Protein AF-M2RC88-F1 (afdb_monomer)

Foldseek 3Di:
DDLLVVLLVLLVVLLVLLVVLVVVLVVLLVVLLVLLVQLLPDPDPVSLVVSLVVLVVSLVVLVVSLVVSVVSLVVSVVVSVPRDDDVDPVLVVLSVVSSVLSVVLSVLSVVLSVLSVVLSVCSVVPDPSVVSVVSSVVNSPSDPPVVNVVSSVVSVPDDRPVVVVVVVVD

pLDDT: mean 85.78, std 12.24, range [38.72, 96.5]

Organism: NCBI:txid885311

Nearest PDB structures (foldseek):
  8cih-assembly1_A  TM=5.310E-01  e=8.201E-02  Homo sapiens
  8tn6-assembly1_C  TM=5.547E-01  e=1.530E-01  synthetic construct
  7jh6-assembly4_D  TM=5.870E-01  e=3.006E-01  synthetic construct
  5hu6-assembly1_D  TM=2.414E-01  e=3.454E+00  Trypanosoma brucei brucei
  6r1j-assembly1_D-2  TM=2.420E-01  e=5.807E+00  Aeromonas hydrophila J-1

Mean predicted aligned error: 6.53 Å

Secondary structure (DSSP, 8-state):
--HHHHHHHHHHHHHHHHHHHHHHHHHHHHHHHHHHHHHHH---HHHHHHHHHHHHHHHHHHHHHHHHHHHHHHHHHHHHHHS---S-HHHHHHHHHHHHHHHHHHHHHHHHHHHHHHHHHHHHTT--HHHHHHHHHHHTT---HHHHHHHHHHHHHPPPHHHHHTTTT-

Solvent-accessible surface area (backbone atoms only — not comparable to full-atom values): 9546 Å² total; per-residue (Å²): 133,66,68,57,53,52,51,44,51,52,50,50,54,45,51,55,52,44,56,56,48,51,60,54,48,56,52,47,52,49,53,43,52,52,38,53,49,51,41,65,73,50,89,49,68,69,61,37,54,52,33,50,56,53,42,51,59,50,46,53,52,51,50,53,52,45,52,52,45,49,50,48,48,54,51,45,51,55,53,50,73,69,46,88,70,66,99,49,68,65,62,51,52,56,54,50,51,55,46,52,52,55,49,51,51,50,51,54,51,48,52,52,47,56,55,50,48,52,54,52,56,42,62,74,68,70,58,55,65,66,60,52,47,56,51,45,70,66,49,75,74,66,72,61,62,69,64,42,49,53,49,52,53,50,61,70,68,58,67,33,61,68,62,52,57,59,61,77,74,110

Structure (mmCIF, N/CA/C/O backbone):
data_AF-M2RC88-F1
#
_entry.id   AF-M2RC88-F1
#
loop_
_atom_site.group_PDB
_atom_site.id
_atom_site.type_symbol
_atom_site.label_atom_id
_atom_site.label_alt_id
_atom_site.label_comp_id
_atom_site.label_asym_id
_atom_site.label_entity_id
_atom_site.label_seq_id
_atom_site.pdbx_PDB_ins_code
_atom_site.Cartn_x
_atom_site.Cartn_y
_atom_site.Cartn_z
_atom_site.occupancy
_atom_site.B_iso_or_equiv
_atom_site.auth_seq_id
_atom_site.auth_comp_id
_atom_site.auth_asym_id
_atom_site.auth_atom_id
_atom_site.pdbx_PDB_model_num
ATOM 1 N N . MET A 1 1 ? 28.106 1.168 -21.667 1.00 44.97 1 MET A N 1
ATOM 2 C CA . MET A 1 1 ? 26.900 0.431 -21.223 1.00 44.97 1 MET A CA 1
ATOM 3 C C . MET A 1 1 ? 25.667 1.157 -21.749 1.00 44.97 1 MET A C 1
ATOM 5 O O . MET A 1 1 ? 25.663 2.380 -21.742 1.00 44.97 1 MET A O 1
ATOM 9 N N . SER A 1 2 ? 24.692 0.434 -22.307 1.00 52.25 2 SER A N 1
ATOM 10 C CA . SER A 1 2 ? 23.534 1.008 -23.020 1.00 52.25 2 SER A CA 1
ATOM 11 C C . SER A 1 2 ? 22.559 1.701 -22.057 1.00 52.25 2 SER A C 1
ATOM 13 O O . SER A 1 2 ? 22.109 1.073 -21.107 1.00 52.25 2 SER A O 1
ATOM 15 N N . LYS A 1 3 ? 22.187 2.963 -22.308 1.00 57.34 3 LYS A N 1
ATOM 16 C CA . LYS A 1 3 ? 21.284 3.768 -21.452 1.00 57.34 3 LYS A CA 1
ATOM 17 C C . LYS A 1 3 ? 19.930 3.096 -21.178 1.00 57.34 3 LYS A C 1
ATOM 19 O O . LYS A 1 3 ? 19.421 3.209 -20.078 1.00 57.34 3 LYS A O 1
ATOM 24 N N . VAL A 1 4 ? 19.443 2.276 -22.115 1.00 60.47 4 VAL A N 1
ATOM 25 C CA . VAL A 1 4 ? 18.237 1.426 -21.997 1.00 60.47 4 VAL A CA 1
ATOM 26 C C . VAL A 1 4 ? 18.302 0.460 -20.800 1.00 60.47 4 VAL A C 1
ATOM 28 O O . VAL A 1 4 ? 17.290 0.086 -20.210 1.00 60.47 4 VAL A O 1
ATOM 31 N N . THR A 1 5 ? 19.506 0.055 -20.391 1.00 71.81 5 THR A N 1
ATOM 32 C CA . THR A 1 5 ? 19.687 -0.762 -19.181 1.00 71.81 5 THR A CA 1
ATOM 33 C C . THR A 1 5 ? 19.572 0.055 -17.892 1.00 71.81 5 THR A C 1
ATOM 35 O O . THR A 1 5 ? 19.212 -0.497 -16.855 1.00 71.81 5 THR A O 1
ATOM 38 N N . GLU A 1 6 ? 19.788 1.371 -17.949 1.00 82.56 6 GLU A N 1
ATOM 39 C CA . GLU A 1 6 ? 19.655 2.273 -16.804 1.00 82.56 6 GLU A CA 1
ATOM 40 C C . GLU A 1 6 ? 18.187 2.507 -16.424 1.00 82.56 6 GLU A C 1
ATOM 42 O O . GLU A 1 6 ? 17.863 2.370 -15.246 1.00 82.56 6 GLU A O 1
ATOM 47 N N . GLN A 1 7 ? 17.282 2.743 -17.391 1.00 85.94 7 GLN A N 1
ATOM 48 C CA . GLN A 1 7 ? 15.837 2.827 -17.105 1.00 85.94 7 GLN A CA 1
ATOM 49 C C . GLN A 1 7 ? 15.330 1.565 -16.396 1.00 85.94 7 GLN A C 1
ATOM 51 O O . GLN A 1 7 ? 14.711 1.662 -15.338 1.00 85.94 7 GLN A O 1
ATOM 56 N N . GLN A 1 8 ? 15.644 0.378 -16.935 1.00 88.06 8 GLN A N 1
ATOM 57 C CA . GLN A 1 8 ? 15.198 -0.883 -16.332 1.00 88.06 8 GLN A CA 1
ATOM 58 C C . GLN A 1 8 ? 15.795 -1.084 -14.932 1.00 88.06 8 GLN A C 1
ATOM 60 O O . GLN A 1 8 ? 15.114 -1.560 -14.032 1.00 88.06 8 GLN A O 1
ATOM 65 N N . THR A 1 9 ? 17.050 -0.677 -14.718 1.00 89.31 9 THR A N 1
ATOM 66 C CA . THR A 1 9 ? 17.686 -0.754 -13.395 1.00 89.31 9 THR A CA 1
ATOM 67 C C . THR A 1 9 ? 16.981 0.140 -12.374 1.00 89.31 9 THR A C 1
ATOM 69 O O . THR A 1 9 ? 16.841 -0.252 -11.217 1.00 89.31 9 THR A O 1
ATOM 72 N N . ILE A 1 10 ? 16.546 1.339 -12.774 1.00 91.62 10 ILE A N 1
ATOM 73 C CA . ILE A 1 10 ? 15.791 2.242 -11.896 1.00 91.62 10 ILE A CA 1
ATOM 74 C C . ILE A 1 10 ? 14.442 1.611 -11.537 1.00 91.62 10 ILE A C 1
ATOM 76 O O . ILE A 1 10 ? 14.118 1.559 -10.355 1.00 91.62 10 ILE A O 1
ATOM 80 N N . ILE A 1 11 ? 13.701 1.083 -12.518 1.00 91.75 11 ILE A N 1
ATOM 81 C CA . ILE A 1 11 ? 12.403 0.432 -12.274 1.00 91.75 11 ILE A CA 1
ATOM 82 C C . ILE A 1 11 ? 12.561 -0.751 -11.323 1.00 91.75 11 ILE A C 1
ATOM 84 O O . ILE A 1 11 ? 11.864 -0.806 -10.316 1.00 91.75 11 ILE A O 1
ATOM 88 N N . ASN A 1 12 ? 13.512 -1.651 -11.587 1.00 91.81 12 ASN A N 1
ATOM 89 C CA . ASN A 1 12 ? 13.715 -2.840 -10.758 1.00 91.81 12 ASN A CA 1
ATOM 90 C C . ASN A 1 12 ? 14.007 -2.469 -9.297 1.00 91.81 12 ASN A C 1
ATOM 92 O O . ASN A 1 12 ? 13.410 -3.037 -8.391 1.00 91.81 12 ASN A O 1
ATOM 96 N N . LYS A 1 13 ? 14.852 -1.455 -9.061 1.00 93.38 13 LYS A N 1
ATOM 97 C CA . LYS A 1 13 ? 15.135 -0.963 -7.701 1.00 93.38 13 LYS A CA 1
ATOM 98 C C . LYS A 1 13 ? 13.886 -0.440 -6.993 1.00 93.38 13 LYS A C 1
ATOM 100 O O . LYS A 1 13 ? 13.745 -0.621 -5.787 1.00 93.38 13 LYS A O 1
ATOM 105 N N . THR A 1 14 ? 13.000 0.222 -7.726 1.00 94.81 14 THR A N 1
ATOM 106 C CA . THR A 1 14 ? 11.742 0.739 -7.179 1.00 94.81 14 THR A CA 1
ATOM 107 C C . THR A 1 14 ? 10.765 -0.385 -6.874 1.00 94.81 14 THR A C 1
ATOM 109 O O . THR A 1 14 ? 10.143 -0.367 -5.817 1.00 94.81 14 THR A O 1
ATOM 112 N N . VAL A 1 15 ? 10.682 -1.393 -7.743 1.00 94.25 15 VAL A N 1
ATOM 113 C CA . VAL A 1 15 ? 9.871 -2.597 -7.516 1.00 94.25 15 VAL A CA 1
ATOM 114 C C . VAL A 1 15 ? 10.352 -3.354 -6.278 1.00 94.25 15 VAL A C 1
ATOM 116 O O . VAL A 1 15 ? 9.529 -3.700 -5.436 1.00 94.25 15 VAL A O 1
ATOM 119 N N . ASP A 1 16 ? 11.664 -3.538 -6.112 1.00 93.12 16 ASP A N 1
ATOM 120 C CA . ASP A 1 16 ? 12.237 -4.202 -4.932 1.00 93.12 16 ASP A CA 1
ATOM 121 C C . ASP A 1 16 ? 11.924 -3.439 -3.633 1.00 93.12 16 ASP A C 1
ATOM 123 O O . ASP A 1 16 ? 11.603 -4.039 -2.602 1.00 93.12 16 ASP A O 1
ATOM 127 N N . LEU A 1 17 ? 11.993 -2.102 -3.674 1.00 93.56 17 LEU A N 1
ATOM 128 C CA . LEU A 1 17 ? 11.623 -1.256 -2.540 1.00 93.56 17 LEU A CA 1
ATOM 129 C C . LEU A 1 17 ? 10.138 -1.407 -2.208 1.00 93.56 17 LEU A C 1
ATOM 131 O O . LEU A 1 17 ? 9.805 -1.631 -1.046 1.00 93.56 17 LEU A O 1
ATOM 135 N N . ILE A 1 18 ? 9.261 -1.309 -3.209 1.00 93.69 18 ILE A N 1
ATOM 136 C CA . ILE A 1 18 ? 7.812 -1.445 -3.028 1.00 93.69 18 ILE A CA 1
ATOM 137 C C . ILE A 1 18 ? 7.481 -2.825 -2.463 1.00 93.69 18 ILE A C 1
ATOM 139 O O . ILE A 1 18 ? 6.793 -2.909 -1.455 1.00 93.69 18 ILE A O 1
ATOM 143 N N . GLU A 1 19 ? 8.035 -3.904 -3.012 1.00 91.88 19 GLU A N 1
ATOM 144 C CA . GLU A 1 19 ? 7.793 -5.261 -2.510 1.00 91.88 19 GLU A CA 1
ATOM 145 C C . GLU A 1 19 ? 8.206 -5.429 -1.039 1.00 91.88 19 GLU A C 1
ATOM 147 O O . GLU A 1 19 ? 7.520 -6.098 -0.259 1.00 91.88 19 GLU A O 1
ATOM 152 N N . LYS A 1 20 ? 9.305 -4.790 -0.619 1.00 92.25 20 LYS A N 1
ATOM 153 C CA . LYS A 1 20 ? 9.697 -4.768 0.794 1.00 92.25 20 LYS A CA 1
ATOM 154 C C . LYS A 1 20 ? 8.657 -4.047 1.658 1.00 92.25 20 LYS A C 1
ATOM 156 O O . LYS A 1 20 ? 8.342 -4.544 2.739 1.00 92.25 20 LYS A O 1
ATOM 161 N N . GLN A 1 21 ? 8.128 -2.915 1.193 1.00 93.25 21 GLN A N 1
ATOM 162 C CA . GLN A 1 21 ? 7.087 -2.173 1.912 1.00 93.25 21 GLN A CA 1
ATOM 163 C C . GLN A 1 21 ? 5.781 -2.975 1.989 1.00 93.25 21 GLN A C 1
ATOM 165 O O . GLN A 1 21 ? 5.191 -3.068 3.059 1.00 93.25 21 GLN A O 1
ATOM 170 N N . ILE A 1 22 ? 5.384 -3.663 0.920 1.00 91.38 22 ILE A N 1
ATOM 171 C CA . ILE A 1 22 ? 4.171 -4.499 0.876 1.00 91.38 22 ILE A CA 1
ATOM 172 C C . ILE A 1 22 ? 4.145 -5.546 1.994 1.00 91.38 22 ILE A C 1
ATOM 174 O O . ILE A 1 22 ? 3.120 -5.750 2.645 1.00 91.38 22 ILE A O 1
ATOM 178 N N . LYS A 1 23 ? 5.285 -6.187 2.271 1.00 89.00 23 LYS A N 1
ATOM 179 C CA . LYS A 1 23 ? 5.384 -7.169 3.363 1.00 89.00 23 LYS A CA 1
ATOM 180 C C . LYS A 1 23 ? 5.132 -6.536 4.731 1.00 89.00 23 LYS A C 1
ATOM 182 O O . LYS A 1 23 ? 4.434 -7.125 5.548 1.00 89.00 23 LYS A O 1
ATOM 187 N N . GLY A 1 24 ? 5.684 -5.347 4.978 1.00 91.75 24 GLY A N 1
ATOM 188 C CA . GLY A 1 24 ? 5.434 -4.606 6.218 1.00 91.75 24 GLY A CA 1
ATOM 189 C C . GLY A 1 24 ? 3.989 -4.111 6.322 1.00 91.75 24 GLY A C 1
ATOM 190 O O . GLY A 1 24 ? 3.409 -4.137 7.405 1.00 91.75 24 GLY A O 1
ATOM 191 N N . TRP A 1 25 ? 3.390 -3.739 5.189 1.00 94.44 25 TRP A N 1
ATOM 192 C CA . TRP A 1 25 ? 2.020 -3.244 5.108 1.00 94.44 25 TRP A CA 1
ATOM 193 C C . TRP A 1 25 ? 1.012 -4.281 5.600 1.00 94.44 25 TRP A C 1
ATOM 195 O O . TRP A 1 25 ? 0.173 -3.978 6.447 1.00 94.44 25 TRP A O 1
ATOM 205 N N . GLY A 1 26 ? 1.138 -5.528 5.131 1.00 91.56 26 GLY A N 1
ATOM 206 C CA . GLY A 1 26 ? 0.261 -6.624 5.551 1.00 91.56 26 GLY A CA 1
ATOM 207 C C . GLY A 1 26 ? 0.298 -6.874 7.062 1.00 91.56 26 GLY A C 1
ATOM 208 O O . GLY A 1 26 ? -0.747 -7.087 7.674 1.00 91.56 26 GLY A O 1
ATOM 209 N N . VAL A 1 27 ? 1.480 -6.768 7.681 1.00 93.19 27 VAL A N 1
ATOM 210 C CA . VAL A 1 27 ? 1.642 -6.911 9.139 1.00 93.19 27 VAL A CA 1
ATOM 211 C C . VAL A 1 27 ? 0.910 -5.795 9.884 1.00 93.19 27 VAL A C 1
ATOM 213 O O . VAL A 1 27 ? 0.158 -6.075 10.813 1.00 93.19 27 VAL A O 1
ATOM 216 N N . LEU A 1 28 ? 1.074 -4.538 9.462 1.00 94.44 28 LEU A N 1
ATOM 217 C CA . LEU A 1 28 ? 0.377 -3.407 10.085 1.00 94.44 28 LEU A CA 1
ATOM 218 C C . LEU A 1 28 ? -1.144 -3.521 9.937 1.00 94.44 28 LEU A C 1
ATOM 220 O O . LEU A 1 28 ? -1.875 -3.288 10.896 1.00 94.44 28 LEU A O 1
ATOM 224 N N . CYS A 1 29 ? -1.622 -3.951 8.770 1.00 92.75 29 CYS A N 1
ATOM 225 C CA . CYS A 1 29 ? -3.042 -4.183 8.522 1.00 92.75 29 CYS A CA 1
ATOM 226 C C . CYS A 1 29 ? -3.627 -5.256 9.445 1.00 92.75 29 CYS A C 1
ATOM 228 O O . CYS A 1 29 ? -4.729 -5.084 9.969 1.00 92.75 29 CYS A O 1
ATOM 230 N N . GLN A 1 30 ? -2.885 -6.341 9.683 1.00 93.12 30 GLN A N 1
ATOM 231 C CA . GLN A 1 30 ? -3.281 -7.370 10.639 1.00 93.12 30 GLN A CA 1
ATOM 232 C C . GLN A 1 30 ? -3.347 -6.808 12.066 1.00 93.12 30 GLN A C 1
ATOM 234 O O . GLN A 1 30 ? -4.353 -7.002 12.743 1.00 93.12 30 GLN A O 1
ATOM 239 N N . MET A 1 31 ? -2.328 -6.061 12.499 1.00 95.12 31 MET A N 1
ATOM 240 C CA . MET A 1 31 ? -2.306 -5.449 13.833 1.00 95.12 31 MET A CA 1
ATOM 241 C C . MET A 1 31 ? -3.461 -4.459 14.039 1.00 95.12 31 MET A C 1
ATOM 243 O O . MET A 1 31 ? -4.049 -4.422 15.118 1.00 95.12 31 MET A O 1
ATOM 247 N N . ILE A 1 32 ? -3.817 -3.687 13.006 1.00 94.38 32 ILE A N 1
ATOM 248 C CA . ILE A 1 32 ? -4.992 -2.805 13.027 1.00 94.38 32 ILE A CA 1
ATOM 249 C C . ILE A 1 32 ? -6.267 -3.632 13.168 1.00 94.38 32 ILE A C 1
ATOM 251 O O . ILE A 1 32 ? -7.079 -3.346 14.040 1.00 94.38 32 ILE A O 1
ATOM 255 N N . ASN A 1 33 ? -6.439 -4.683 12.361 1.00 93.44 33 ASN A N 1
ATOM 256 C CA . ASN A 1 33 ? -7.623 -5.537 12.444 1.00 93.44 33 ASN A CA 1
ATOM 257 C C . ASN A 1 33 ? -7.784 -6.161 13.844 1.00 93.44 33 ASN A C 1
ATOM 259 O O . ASN A 1 33 ? -8.896 -6.203 14.366 1.00 93.44 33 ASN A O 1
ATOM 263 N N . GLU A 1 34 ? -6.689 -6.615 14.455 1.00 93.88 34 GLU A N 1
ATOM 264 C CA . GLU A 1 34 ? -6.672 -7.150 15.822 1.00 93.88 34 GLU A CA 1
ATOM 265 C C . GLU A 1 34 ? -6.986 -6.072 16.871 1.00 93.88 34 GLU A C 1
ATOM 267 O O . GLU A 1 34 ? -7.740 -6.329 17.806 1.00 93.88 34 GLU A O 1
ATOM 272 N N . GLY A 1 35 ? -6.448 -4.858 16.717 1.00 93.25 35 GLY A N 1
ATOM 273 C CA . GLY A 1 35 ? -6.738 -3.734 17.614 1.00 93.25 35 GLY A CA 1
ATOM 274 C C . GLY A 1 35 ? -8.201 -3.288 17.558 1.00 93.25 35 GLY A C 1
ATOM 275 O O . GLY A 1 35 ? -8.807 -3.052 18.601 1.00 93.25 35 GLY A O 1
ATOM 276 N N . VAL A 1 36 ? -8.797 -3.250 16.362 1.00 91.81 36 VAL A N 1
ATOM 277 C CA . VAL A 1 36 ? -10.230 -2.960 16.179 1.00 91.81 36 VAL A CA 1
ATOM 278 C C . VAL A 1 36 ? -11.088 -4.047 16.830 1.00 91.81 36 VAL A C 1
ATOM 280 O O . VAL A 1 36 ? -12.053 -3.729 17.522 1.00 91.81 36 VAL A O 1
ATOM 283 N N . GLN A 1 37 ? -10.715 -5.322 16.681 1.00 91.81 37 GLN A N 1
ATOM 284 C CA . GLN A 1 37 ? -11.439 -6.414 17.334 1.00 91.81 37 GLN A CA 1
ATOM 285 C C . GLN A 1 37 ? -11.370 -6.298 18.864 1.00 91.81 37 GLN A C 1
ATOM 287 O O . GLN A 1 37 ? -12.400 -6.382 19.525 1.00 91.81 37 GLN A O 1
ATOM 292 N N . ARG A 1 38 ? -10.188 -6.009 19.430 1.00 91.31 38 ARG A N 1
ATOM 293 C CA . ARG A 1 38 ? -10.040 -5.762 20.876 1.00 91.31 38 ARG A CA 1
ATOM 294 C C . ARG A 1 38 ? -10.883 -4.584 21.359 1.00 91.31 38 ARG A C 1
ATOM 296 O O . ARG A 1 38 ? -11.464 -4.661 22.437 1.00 91.31 38 ARG A O 1
ATOM 303 N N . PHE A 1 39 ? -10.977 -3.513 20.571 1.00 90.44 39 PHE A N 1
ATOM 304 C CA . PHE A 1 39 ? -11.859 -2.389 20.883 1.00 90.44 39 PHE A CA 1
ATOM 305 C C . PHE A 1 39 ? -13.334 -2.822 20.947 1.00 90.44 39 PHE A C 1
ATOM 307 O O . PHE A 1 39 ? -14.049 -2.418 21.865 1.00 90.44 39 PHE A O 1
ATOM 314 N N . ASN A 1 40 ? -13.789 -3.644 19.996 1.00 88.25 40 ASN A N 1
ATOM 315 C CA . ASN A 1 40 ? -15.170 -4.132 19.957 1.00 88.25 40 ASN A CA 1
ATOM 316 C C . ASN A 1 40 ? -15.485 -5.110 21.097 1.00 88.25 40 ASN A C 1
ATOM 318 O O . ASN A 1 40 ? -16.592 -5.069 21.634 1.00 88.25 40 ASN A O 1
ATOM 322 N N . ASP A 1 41 ? -14.518 -5.943 21.484 1.00 89.94 41 ASP A N 1
ATOM 323 C CA . ASP A 1 41 ? -14.676 -6.946 22.543 1.00 89.94 41 ASP A CA 1
ATOM 324 C C . ASP A 1 41 ? -14.593 -6.340 23.957 1.00 89.94 41 ASP A C 1
ATOM 326 O O . ASP A 1 41 ? -15.111 -6.921 24.915 1.00 89.94 41 ASP A O 1
ATOM 330 N N . SER A 1 42 ? -13.947 -5.178 24.108 1.00 87.69 42 SER A N 1
ATOM 331 C CA . SER A 1 42 ? -13.780 -4.531 25.410 1.00 87.69 42 SER A CA 1
ATOM 332 C C . SER A 1 42 ? -15.065 -3.846 25.893 1.00 87.69 42 SER A C 1
ATOM 334 O O . SER A 1 42 ? -15.818 -3.227 25.134 1.00 87.69 42 SER A O 1
ATOM 336 N N . ASN A 1 43 ? -15.285 -3.905 27.207 1.00 85.38 43 ASN A N 1
ATOM 337 C CA . ASN A 1 43 ? -16.326 -3.150 27.909 1.00 85.38 43 ASN A CA 1
ATOM 338 C C . ASN A 1 43 ? -15.749 -2.008 28.760 1.00 85.38 43 ASN A C 1
ATOM 340 O O . ASN A 1 43 ? -16.513 -1.210 29.305 1.00 85.38 43 ASN A O 1
ATOM 344 N N . GLU A 1 44 ? -14.424 -1.914 28.871 1.00 88.12 44 GLU A N 1
ATOM 345 C CA . GLU A 1 44 ? -13.744 -0.934 29.711 1.00 88.12 44 GLU A CA 1
ATOM 346 C C . GLU A 1 44 ? -13.336 0.294 28.895 1.00 88.12 44 GLU A C 1
ATOM 348 O O . GLU A 1 44 ? -12.714 0.192 27.839 1.00 88.12 44 GLU A O 1
ATOM 353 N N . VAL A 1 45 ? -13.681 1.487 29.389 1.00 84.81 45 VAL A N 1
ATOM 354 C CA . VAL A 1 45 ? -13.385 2.753 28.693 1.00 84.81 45 VAL A CA 1
ATOM 355 C C . VAL A 1 45 ? -11.877 2.959 28.536 1.00 84.81 45 VAL A C 1
ATOM 357 O O . VAL A 1 45 ? -11.426 3.298 27.447 1.00 84.81 45 VAL A O 1
ATOM 360 N N . ASN A 1 46 ? -11.097 2.673 29.582 1.00 87.75 46 ASN A N 1
ATOM 361 C CA . ASN A 1 46 ? -9.642 2.841 29.557 1.00 87.75 46 ASN A CA 1
ATOM 362 C C . ASN A 1 46 ? -8.980 1.941 28.503 1.00 87.75 46 ASN A C 1
ATOM 364 O O . ASN A 1 46 ? -8.142 2.402 27.735 1.00 87.75 46 ASN A O 1
ATOM 368 N N . GLU A 1 47 ? -9.391 0.672 28.413 1.00 87.19 47 GLU A N 1
ATOM 369 C CA . GLU A 1 47 ? -8.865 -0.247 27.398 1.00 87.19 47 GLU A CA 1
ATOM 370 C C . GLU A 1 47 ? -9.202 0.226 25.977 1.00 87.19 47 GLU A C 1
ATOM 372 O O . GLU A 1 47 ? -8.372 0.117 25.073 1.00 87.19 47 GLU A O 1
ATOM 377 N N . LYS A 1 48 ? -10.402 0.786 25.768 1.00 88.38 48 LYS A N 1
ATOM 378 C CA . LYS A 1 48 ? -10.811 1.354 24.475 1.00 88.38 48 LYS A CA 1
ATOM 379 C C . LYS A 1 48 ? -9.983 2.571 24.083 1.00 88.38 48 LYS A C 1
ATOM 381 O O . LYS A 1 48 ? -9.570 2.662 22.928 1.00 88.38 48 LYS A O 1
AT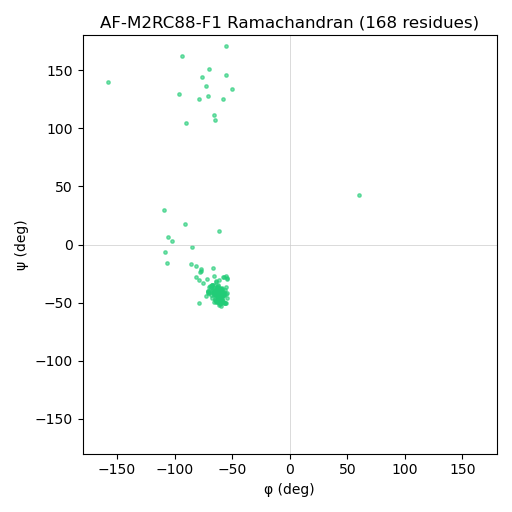OM 386 N N . GLU A 1 49 ? -9.722 3.475 25.022 1.00 88.56 49 GLU A N 1
ATOM 387 C CA . GLU A 1 49 ? -8.850 4.634 24.801 1.00 88.56 49 GLU A CA 1
ATOM 388 C C . GLU A 1 49 ? -7.422 4.193 24.445 1.00 88.56 49 GLU A C 1
ATOM 390 O O . GLU A 1 49 ? -6.851 4.677 23.465 1.00 88.56 49 GLU A O 1
ATOM 395 N N . GLU A 1 50 ? -6.871 3.207 25.160 1.00 90.56 50 GLU A N 1
ATOM 396 C CA . GLU A 1 50 ? -5.557 2.631 24.852 1.00 90.56 50 GLU A CA 1
ATOM 397 C C . GLU A 1 50 ? -5.515 1.978 23.461 1.00 90.56 50 GLU A C 1
ATOM 399 O O . GLU A 1 50 ? -4.541 2.166 22.722 1.00 90.56 50 GLU A O 1
ATOM 404 N N . GLN A 1 51 ? -6.570 1.252 23.059 1.00 91.62 51 GLN A N 1
ATOM 405 C CA . GLN A 1 51 ? -6.647 0.690 21.706 1.00 91.62 51 GLN A CA 1
ATOM 406 C C . GLN A 1 51 ? -6.680 1.789 20.639 1.00 91.62 51 GLN A C 1
ATOM 408 O O . GLN A 1 51 ? -5.972 1.664 19.642 1.00 91.62 51 GLN A O 1
ATOM 413 N N . ILE A 1 52 ? -7.448 2.867 20.832 1.00 91.12 52 ILE A N 1
ATOM 414 C CA . ILE A 1 52 ? -7.515 3.985 19.874 1.00 91.12 52 ILE A CA 1
ATOM 415 C C . ILE A 1 52 ? -6.133 4.624 19.690 1.00 91.12 52 ILE A C 1
ATOM 417 O O . ILE A 1 52 ? -5.688 4.800 18.554 1.00 91.12 52 ILE A O 1
ATOM 421 N N . ILE A 1 53 ? -5.417 4.904 20.783 1.00 92.56 53 ILE A N 1
ATOM 422 C CA . ILE A 1 53 ? -4.055 5.462 20.731 1.00 92.56 53 ILE A CA 1
ATOM 423 C C . ILE A 1 53 ? -3.117 4.522 19.961 1.00 92.56 53 ILE A C 1
ATOM 425 O O . ILE A 1 53 ? -2.382 4.959 19.071 1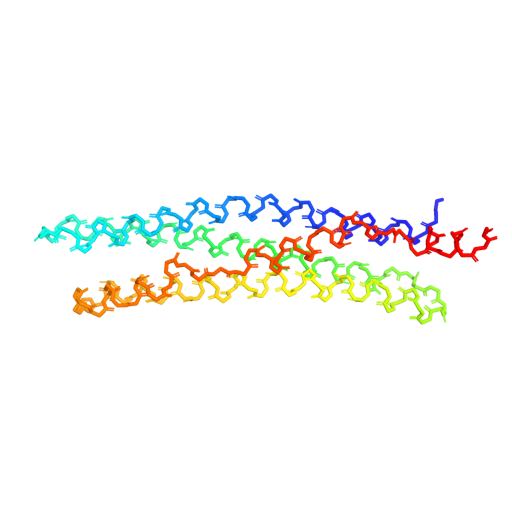.00 92.56 53 ILE A O 1
ATOM 429 N N . GLY A 1 54 ? -3.164 3.221 20.261 1.00 94.25 54 GLY A N 1
ATOM 430 C CA . GLY A 1 54 ? -2.363 2.217 19.559 1.00 94.25 54 GLY A CA 1
ATOM 431 C C . GLY A 1 54 ? -2.691 2.123 18.066 1.00 94.25 54 GLY A C 1
ATOM 432 O O . GLY A 1 54 ? -1.786 2.003 17.239 1.00 94.25 54 GLY A O 1
ATOM 433 N N . LEU A 1 55 ? -3.971 2.213 17.703 1.00 95.19 55 LEU A N 1
ATOM 434 C CA . LEU A 1 55 ? -4.436 2.186 16.317 1.00 95.19 55 LEU A CA 1
ATOM 435 C C . LEU A 1 55 ? -3.973 3.417 15.531 1.00 95.19 55 LEU A C 1
ATOM 437 O O . LEU A 1 55 ? -3.501 3.253 14.406 1.00 95.19 55 LEU A O 1
ATOM 441 N N . HIS A 1 56 ? -4.024 4.616 16.118 1.00 95.19 56 HIS A N 1
ATOM 442 C CA . HIS A 1 56 ? -3.477 5.822 15.488 1.00 95.19 56 HIS A CA 1
ATOM 443 C C . HIS A 1 56 ? -1.984 5.674 15.180 1.00 95.19 56 HIS A C 1
ATOM 445 O O . HIS A 1 56 ? -1.579 5.909 14.044 1.00 95.19 56 HIS A O 1
ATOM 451 N N . ALA A 1 57 ? -1.185 5.176 16.128 1.00 96.00 57 ALA A N 1
ATOM 452 C CA . ALA A 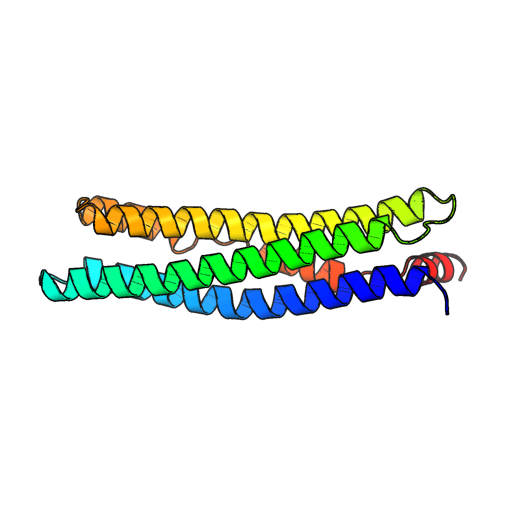1 57 ? 0.245 4.954 15.903 1.00 96.00 57 ALA A CA 1
ATOM 453 C C . ALA A 1 57 ? 0.524 3.929 14.784 1.00 96.00 57 ALA A C 1
ATOM 455 O O . ALA A 1 57 ? 1.493 4.052 14.035 1.00 96.00 57 ALA A O 1
ATOM 456 N N . LEU A 1 58 ? -0.315 2.897 14.639 1.00 96.50 58 LEU A N 1
ATOM 457 C CA . LEU A 1 58 ? -0.205 1.946 13.525 1.00 96.50 58 LEU A CA 1
ATOM 458 C C . LEU A 1 58 ? -0.595 2.579 12.182 1.00 96.50 58 LEU A C 1
ATOM 460 O O . LEU A 1 58 ? 0.022 2.267 11.163 1.00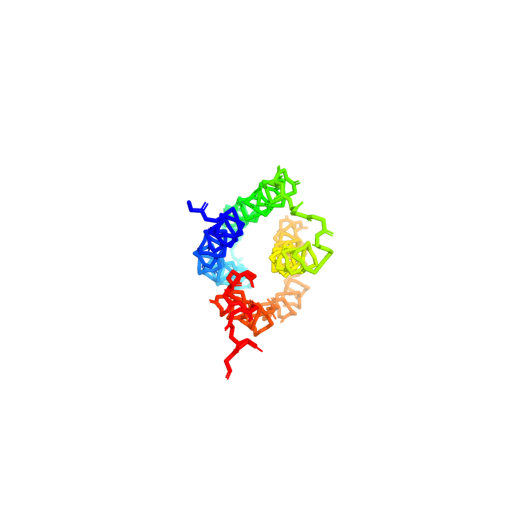 96.50 58 LEU A O 1
ATOM 464 N N . ASN A 1 59 ? -1.592 3.461 12.180 1.00 95.62 59 ASN A N 1
ATOM 465 C CA . ASN A 1 59 ? -2.052 4.161 10.985 1.00 95.62 59 ASN A CA 1
ATOM 466 C C . ASN A 1 59 ? -1.050 5.207 10.488 1.00 95.62 59 ASN A C 1
ATOM 468 O O . ASN A 1 59 ? -0.801 5.272 9.289 1.00 95.62 59 ASN A O 1
ATOM 472 N N . GLU A 1 60 ? -0.408 5.949 11.393 1.00 96.44 60 GLU A N 1
ATOM 473 C CA . GLU A 1 60 ? 0.705 6.850 11.056 1.00 96.44 60 GLU A CA 1
ATOM 474 C C . GLU A 1 60 ? 1.840 6.080 10.363 1.00 96.44 60 GLU A C 1
ATOM 476 O O . GLU A 1 60 ? 2.380 6.511 9.348 1.00 96.44 60 GLU A O 1
ATOM 481 N N . ARG A 1 61 ? 2.150 4.864 10.829 1.00 96.25 61 ARG A N 1
ATOM 482 C CA . ARG A 1 61 ? 3.146 4.008 10.164 1.00 96.25 61 ARG A CA 1
ATOM 483 C C . ARG A 1 61 ? 2.706 3.551 8.770 1.00 96.25 61 ARG A C 1
ATOM 485 O O . ARG A 1 61 ? 3.557 3.412 7.892 1.00 96.25 61 ARG A O 1
ATOM 492 N N . LEU A 1 62 ? 1.412 3.305 8.546 1.00 95.69 62 LEU A N 1
ATOM 493 C CA . LEU A 1 62 ? 0.887 3.029 7.201 1.00 95.69 62 LEU A CA 1
ATOM 494 C C . LEU A 1 62 ? 1.014 4.256 6.291 1.00 95.69 62 LEU A C 1
ATOM 496 O O . LEU A 1 62 ? 1.454 4.115 5.150 1.00 95.69 62 LEU A O 1
ATOM 500 N N . GLU A 1 63 ? 0.691 5.444 6.798 1.00 96.38 63 GLU A N 1
ATOM 501 C CA . GLU A 1 63 ? 0.840 6.715 6.082 1.00 96.38 63 GLU A CA 1
ATOM 502 C C . GLU A 1 63 ? 2.299 6.953 5.660 1.00 96.38 63 GLU A C 1
ATOM 504 O O . GLU A 1 63 ? 2.584 7.199 4.485 1.00 96.38 63 GLU A O 1
ATOM 509 N N . GLU A 1 64 ? 3.252 6.779 6.580 1.00 95.94 64 GLU A N 1
ATOM 510 C CA . GLU A 1 64 ? 4.688 6.883 6.294 1.00 95.94 64 GLU A CA 1
ATOM 511 C C . GLU A 1 64 ? 5.134 5.901 5.200 1.00 95.94 64 GLU A C 1
ATOM 513 O O . GLU A 1 64 ? 5.893 6.258 4.289 1.00 95.94 64 GLU A O 1
ATOM 518 N N . MET A 1 65 ? 4.663 4.652 5.262 1.00 95.88 65 MET A N 1
ATOM 519 C CA . MET A 1 65 ? 4.971 3.635 4.255 1.00 95.88 65 MET A CA 1
ATOM 520 C C . MET A 1 65 ? 4.378 3.992 2.892 1.00 95.88 65 MET A C 1
ATOM 522 O O . MET A 1 65 ? 5.065 3.851 1.874 1.00 95.88 65 MET A O 1
ATOM 526 N N . TYR A 1 66 ? 3.142 4.490 2.863 1.00 95.44 66 TYR A N 1
ATOM 527 C CA . TYR A 1 66 ? 2.490 4.979 1.652 1.00 95.44 66 TYR A CA 1
ATOM 528 C C . TYR A 1 66 ? 3.290 6.124 1.023 1.00 95.44 66 TYR A C 1
ATOM 530 O O . TYR A 1 66 ? 3.686 6.019 -0.140 1.00 95.44 66 TYR A O 1
ATOM 538 N N . HIS A 1 67 ? 3.623 7.164 1.789 1.00 96.00 67 HIS A N 1
ATOM 539 C CA . HIS A 1 67 ? 4.393 8.301 1.283 1.00 96.00 67 HIS A CA 1
ATOM 540 C C . HIS A 1 67 ? 5.812 7.919 0.854 1.00 96.00 67 HIS A C 1
ATOM 542 O O . HIS A 1 67 ? 6.349 8.481 -0.108 1.00 96.00 67 HIS A O 1
ATOM 548 N N . SER A 1 68 ? 6.425 6.933 1.514 1.00 95.38 68 SER A N 1
ATOM 549 C CA . SER A 1 68 ? 7.704 6.364 1.084 1.00 95.38 68 SER A CA 1
ATOM 550 C C . SER A 1 68 ? 7.593 5.723 -0.303 1.00 95.38 68 SER A C 1
ATOM 552 O O . SER A 1 68 ? 8.418 6.000 -1.183 1.00 95.38 68 SER A O 1
ATOM 554 N N . MET A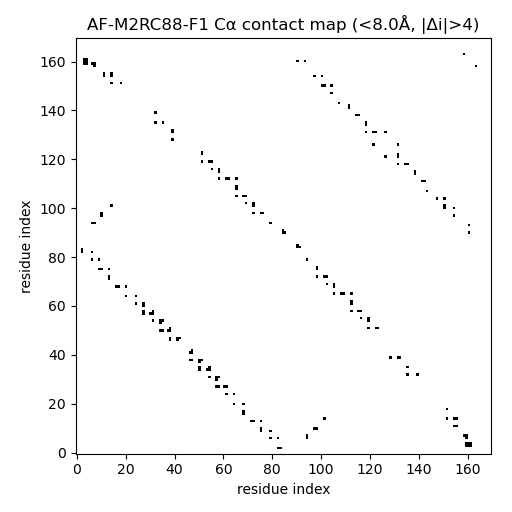 1 69 ? 6.553 4.911 -0.527 1.00 95.88 69 MET A N 1
ATOM 555 C CA . MET A 1 69 ? 6.275 4.308 -1.832 1.00 95.88 69 MET A CA 1
ATOM 556 C C . MET A 1 69 ? 5.971 5.381 -2.883 1.00 95.88 69 MET A C 1
ATOM 558 O O . MET A 1 69 ? 6.610 5.397 -3.933 1.00 95.88 69 MET A O 1
ATOM 562 N N . GLU A 1 70 ? 5.079 6.325 -2.590 1.00 96.31 70 GLU A N 1
ATOM 563 C CA . GLU A 1 70 ? 4.720 7.446 -3.470 1.00 96.31 70 GLU A CA 1
ATOM 564 C C . GLU A 1 70 ? 5.950 8.260 -3.898 1.00 96.31 70 GLU A C 1
ATOM 566 O O . GLU A 1 70 ? 6.167 8.518 -5.086 1.00 96.31 70 GLU A O 1
ATOM 571 N N . THR A 1 71 ? 6.823 8.593 -2.947 1.00 95.94 71 THR A N 1
ATOM 572 C CA . THR A 1 71 ? 8.083 9.293 -3.219 1.00 95.94 71 THR A CA 1
ATOM 573 C C . THR A 1 71 ? 8.990 8.473 -4.135 1.00 95.94 71 THR A C 1
ATOM 575 O O . THR A 1 71 ? 9.579 9.015 -5.077 1.00 95.94 71 THR A O 1
ATOM 578 N N . ALA A 1 72 ? 9.105 7.161 -3.907 1.00 94.31 72 ALA A N 1
ATOM 579 C CA . ALA A 1 72 ? 9.900 6.279 -4.758 1.00 94.31 72 ALA A CA 1
ATOM 580 C C . ALA A 1 72 ? 9.363 6.243 -6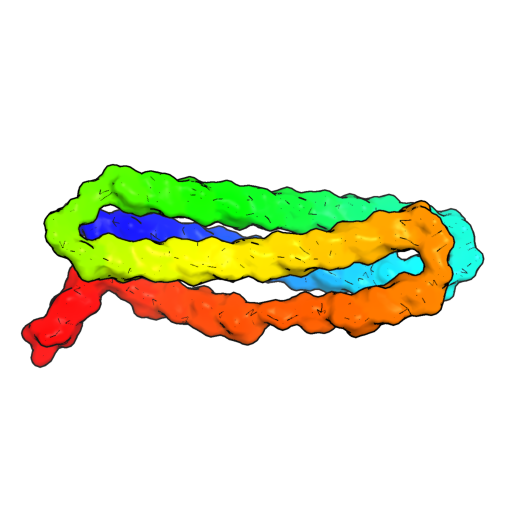.200 1.00 94.31 72 ALA A C 1
ATOM 582 O O . ALA A 1 72 ? 10.149 6.328 -7.152 1.00 94.31 72 ALA A O 1
ATOM 583 N N . VAL A 1 73 ? 8.041 6.198 -6.375 1.00 94.56 73 VAL A N 1
ATOM 584 C CA . VAL A 1 73 ? 7.386 6.225 -7.690 1.00 94.56 73 VAL A CA 1
ATOM 585 C C . VAL A 1 73 ? 7.608 7.555 -8.404 1.00 94.56 73 VAL A C 1
ATOM 587 O O . VAL A 1 73 ? 8.086 7.567 -9.542 1.00 94.56 73 VAL A O 1
ATOM 590 N N . ASN A 1 74 ? 7.372 8.679 -7.727 1.00 93.62 74 ASN A N 1
ATOM 591 C CA . ASN A 1 74 ? 7.574 10.014 -8.293 1.00 93.62 74 ASN A CA 1
ATOM 592 C C .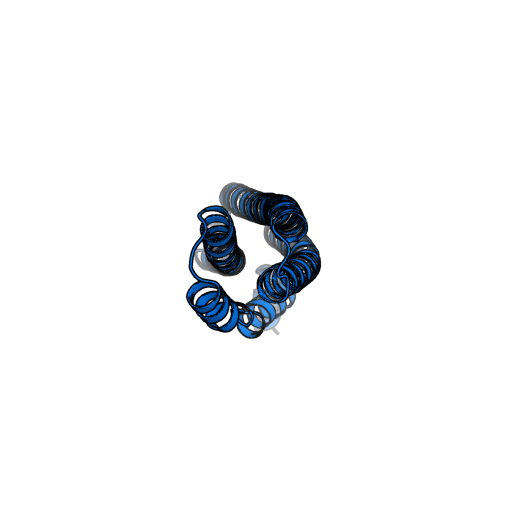 ASN A 1 74 ? 9.034 10.240 -8.715 1.00 93.62 74 ASN A C 1
ATOM 594 O O . ASN A 1 74 ? 9.312 10.735 -9.815 1.00 93.62 74 ASN A O 1
ATOM 598 N N . ASN A 1 75 ? 9.983 9.798 -7.887 1.00 92.81 75 ASN A N 1
ATOM 599 C CA . ASN A 1 75 ? 11.408 9.843 -8.210 1.00 92.81 75 ASN A CA 1
ATOM 600 C C . ASN A 1 75 ? 11.751 8.959 -9.414 1.00 92.81 75 ASN A C 1
ATOM 602 O O . ASN A 1 75 ? 12.534 9.364 -10.274 1.00 92.81 75 ASN A O 1
ATOM 606 N N . THR A 1 76 ? 11.158 7.771 -9.504 1.00 91.00 76 THR A N 1
ATOM 607 C CA . THR A 1 76 ? 11.349 6.840 -10.627 1.00 91.00 76 THR A CA 1
ATOM 608 C C . THR A 1 76 ? 10.881 7.452 -11.934 1.00 91.00 76 THR A C 1
ATOM 610 O O . THR A 1 76 ? 11.667 7.541 -12.881 1.00 91.00 76 THR A O 1
ATOM 613 N N . LYS A 1 77 ? 9.647 7.963 -11.958 1.00 89.75 77 LYS A N 1
ATOM 614 C CA . LYS A 1 77 ? 9.059 8.637 -13.117 1.00 89.75 77 LYS A CA 1
ATOM 615 C C . LYS A 1 77 ? 9.915 9.820 -13.563 1.00 89.75 77 LYS A C 1
ATOM 617 O O . LYS A 1 77 ? 10.317 9.896 -14.722 1.00 89.75 77 LYS A O 1
ATOM 622 N N . SER A 1 78 ? 10.275 10.701 -12.627 1.00 89.06 78 SER A N 1
ATOM 623 C CA . SER A 1 78 ? 11.113 11.877 -12.899 1.00 89.06 78 SER A CA 1
ATOM 624 C C . SER A 1 78 ? 12.474 11.500 -13.487 1.00 89.06 78 SER A C 1
ATOM 626 O O . SER A 1 78 ? 12.937 12.122 -14.444 1.00 89.06 78 SER A O 1
ATOM 628 N N . ARG A 1 79 ? 13.122 10.456 -12.956 1.00 88.31 79 ARG A N 1
ATOM 629 C CA . ARG A 1 79 ? 14.429 10.001 -13.448 1.00 88.31 79 ARG A CA 1
ATOM 630 C C . ARG A 1 79 ? 14.341 9.359 -14.827 1.00 88.31 79 ARG A C 1
ATOM 632 O O . ARG A 1 79 ? 15.192 9.645 -15.662 1.00 88.31 79 ARG A O 1
ATOM 639 N N . ILE A 1 80 ? 13.326 8.536 -15.079 1.00 85.00 80 ILE A N 1
ATOM 640 C CA . ILE A 1 80 ? 13.128 7.881 -16.378 1.00 85.00 80 ILE A CA 1
ATOM 641 C C . ILE A 1 80 ? 12.845 8.910 -17.475 1.00 85.00 80 ILE A C 1
ATOM 643 O O . ILE A 1 80 ? 13.446 8.821 -18.541 1.00 85.00 80 ILE A O 1
ATOM 647 N N . LEU A 1 81 ? 12.012 9.920 -17.198 1.00 76.50 81 LEU A N 1
ATOM 648 C CA . LEU A 1 81 ? 11.684 10.986 -18.155 1.00 76.50 81 LEU A CA 1
ATOM 649 C C . LEU A 1 81 ? 12.878 11.888 -18.504 1.00 76.50 81 LEU A C 1
ATOM 651 O O . LEU A 1 81 ? 12.919 12.459 -19.589 1.00 76.50 81 LEU A O 1
ATOM 655 N N . LYS A 1 82 ? 13.851 12.027 -17.594 1.00 82.69 82 LYS A N 1
ATOM 656 C CA . LYS A 1 82 ? 15.079 12.811 -17.823 1.00 82.69 82 LYS A CA 1
ATOM 657 C C . LYS A 1 82 ? 16.144 12.050 -18.605 1.00 82.69 82 LYS A C 1
ATOM 659 O O . LYS A 1 82 ? 17.077 12.669 -19.118 1.00 82.69 82 LYS A O 1
ATOM 664 N N . LEU A 1 83 ? 16.055 10.722 -18.667 1.00 79.38 83 LEU A N 1
ATOM 665 C CA . LEU A 1 83 ? 16.989 9.934 -19.456 1.00 79.38 83 LEU A CA 1
ATOM 666 C C . LEU A 1 83 ? 16.675 10.131 -20.944 1.00 79.38 83 LEU A C 1
ATOM 668 O O . LEU A 1 83 ? 15.509 10.101 -21.326 1.00 79.38 83 LEU A O 1
ATOM 672 N N . PRO A 1 84 ? 17.692 10.323 -21.802 1.00 67.25 84 PRO A N 1
ATOM 673 C CA . PRO A 1 84 ? 17.469 10.495 -23.227 1.00 67.25 84 PRO A CA 1
ATOM 674 C C . PRO A 1 84 ? 16.890 9.200 -23.795 1.00 67.25 84 PRO A C 1
ATOM 676 O O . PRO A 1 84 ? 17.585 8.188 -23.927 1.00 67.25 84 PRO A O 1
ATOM 679 N N . ILE A 1 85 ? 15.604 9.239 -24.111 1.00 66.38 85 ILE A N 1
ATOM 680 C CA . ILE A 1 85 ? 14.935 8.223 -24.906 1.00 66.38 85 ILE A CA 1
ATOM 681 C C . ILE A 1 85 ? 15.330 8.564 -26.343 1.00 66.38 85 ILE A C 1
ATOM 683 O O . ILE A 1 85 ? 15.200 9.714 -26.758 1.00 66.38 85 ILE A O 1
ATOM 687 N N . GLY A 1 86 ? 15.906 7.621 -27.093 1.00 58.56 86 GLY A N 1
ATOM 688 C CA . GLY A 1 86 ? 16.113 7.849 -28.528 1.00 58.56 86 GLY A CA 1
ATOM 689 C C . GLY A 1 86 ? 14.781 8.210 -29.203 1.00 58.56 86 GLY A C 1
ATOM 690 O O . GLY A 1 86 ? 13.728 8.044 -28.597 1.00 58.56 86 GLY A O 1
ATOM 691 N N . ASN A 1 87 ? 14.792 8.640 -30.466 1.00 59.88 87 ASN A N 1
ATOM 692 C CA . ASN A 1 87 ? 13.572 8.996 -31.223 1.00 59.88 87 ASN A CA 1
ATOM 693 C C . ASN A 1 87 ? 12.557 7.835 -31.412 1.00 59.88 87 ASN A C 1
ATOM 695 O O . ASN A 1 87 ? 11.639 7.934 -32.221 1.00 59.88 87 ASN A O 1
ATOM 699 N N . ASP A 1 88 ? 12.727 6.721 -30.705 1.00 71.31 88 ASP A N 1
ATOM 700 C CA . ASP A 1 88 ? 11.896 5.538 -30.769 1.00 71.31 88 ASP A CA 1
ATOM 701 C C . ASP A 1 88 ? 10.747 5.620 -29.752 1.00 71.31 88 ASP A C 1
ATOM 703 O O . ASP A 1 88 ? 10.914 5.414 -28.545 1.00 71.31 88 ASP A O 1
ATOM 707 N N . SER A 1 89 ? 9.554 5.899 -30.275 1.00 77.56 89 SER A N 1
ATOM 708 C CA . SER A 1 89 ? 8.302 5.936 -29.511 1.00 77.56 89 SER A CA 1
ATOM 709 C C . SER A 1 89 ? 8.005 4.642 -28.737 1.00 77.56 89 SER A C 1
ATOM 711 O O . SER A 1 89 ? 7.370 4.700 -27.684 1.00 77.56 89 SER A O 1
ATOM 713 N N . SER A 1 90 ? 8.503 3.488 -29.192 1.00 80.81 90 SER A N 1
ATOM 714 C CA . SER A 1 90 ? 8.240 2.198 -28.546 1.00 80.81 90 SER A CA 1
ATOM 715 C C . SER A 1 90 ? 9.047 2.006 -27.256 1.00 80.81 90 SER A C 1
ATOM 717 O O . SER A 1 90 ? 8.539 1.447 -26.283 1.00 80.81 90 SER A O 1
ATOM 719 N N . VAL A 1 91 ? 10.265 2.559 -27.190 1.00 79.38 91 VAL A N 1
ATOM 720 C CA . VAL A 1 91 ? 11.081 2.594 -25.963 1.00 79.38 91 VAL A CA 1
ATOM 721 C C . VAL A 1 91 ? 10.384 3.437 -24.898 1.00 79.38 91 VAL A C 1
ATOM 723 O O . VAL A 1 91 ? 10.319 3.040 -23.735 1.00 79.38 91 VAL A O 1
ATOM 726 N N . TYR A 1 92 ? 9.846 4.593 -25.297 1.00 81.38 92 TYR A N 1
ATOM 727 C CA . TYR A 1 92 ? 9.084 5.455 -24.399 1.00 81.38 92 TYR A CA 1
ATOM 728 C C . TYR A 1 92 ? 7.846 4.739 -23.853 1.00 81.38 92 TYR A C 1
ATOM 730 O O . TYR A 1 92 ? 7.676 4.676 -22.638 1.00 81.38 92 TYR A O 1
ATOM 738 N N . GLN A 1 93 ? 7.028 4.152 -24.731 1.00 84.94 93 GLN A N 1
ATOM 739 C CA . GLN A 1 93 ? 5.811 3.431 -24.342 1.00 84.94 93 GLN A CA 1
ATOM 740 C C . GLN A 1 93 ? 6.104 2.272 -23.381 1.00 84.94 93 GLN A C 1
ATOM 742 O O . GLN A 1 93 ? 5.400 2.116 -22.386 1.00 84.94 93 GLN A O 1
ATOM 747 N N . HIS A 1 94 ? 7.176 1.509 -23.623 1.00 87.38 94 HIS A N 1
ATOM 748 C CA . HIS A 1 94 ? 7.590 0.398 -22.757 1.00 87.38 94 HIS A CA 1
ATOM 749 C C . HIS A 1 94 ? 7.859 0.839 -21.316 1.00 87.38 94 HIS A C 1
ATOM 751 O O . HIS A 1 94 ? 7.364 0.231 -20.367 1.00 87.38 94 HIS A O 1
ATOM 757 N N . TYR A 1 95 ? 8.641 1.905 -21.133 1.00 87.75 95 TYR A N 1
ATOM 758 C CA . TYR A 1 95 ? 8.978 2.390 -19.793 1.00 87.75 95 TYR A CA 1
ATOM 759 C C . TYR A 1 95 ? 7.854 3.207 -19.157 1.00 87.75 95 TYR A C 1
ATOM 761 O O . TYR A 1 95 ? 7.687 3.147 -17.942 1.00 87.75 95 TYR A O 1
ATOM 769 N N . HIS A 1 96 ? 7.056 3.911 -19.962 1.00 88.25 96 HIS A N 1
ATOM 770 C CA . HIS A 1 96 ? 5.848 4.585 -19.493 1.00 88.25 96 HIS A CA 1
ATOM 771 C C . HIS A 1 96 ? 4.864 3.584 -18.885 1.00 88.25 96 HIS A C 1
ATOM 773 O O . HIS A 1 96 ? 4.424 3.774 -17.756 1.00 88.25 96 HIS A O 1
ATOM 779 N N . HIS A 1 97 ? 4.602 2.477 -19.583 1.00 90.94 97 HIS A N 1
ATOM 780 C CA . HIS A 1 97 ? 3.698 1.438 -19.104 1.00 90.94 97 HIS A CA 1
ATOM 781 C C . HIS A 1 97 ? 4.162 0.819 -17.777 1.00 90.94 97 HIS A C 1
ATOM 783 O O . HIS A 1 97 ? 3.377 0.669 -16.844 1.00 90.94 97 HIS A O 1
ATOM 789 N N . GLN A 1 98 ? 5.460 0.527 -17.642 1.00 92.44 98 GLN A N 1
ATOM 790 C CA . GLN A 1 98 ? 6.005 0.037 -16.372 1.00 92.44 98 GLN A CA 1
ATOM 791 C C . GLN A 1 98 ? 5.851 1.063 -15.234 1.00 92.44 98 GLN A C 1
ATOM 793 O O . GLN A 1 98 ? 5.563 0.678 -14.102 1.00 92.44 98 GLN A O 1
ATOM 798 N N . CYS A 1 99 ? 6.004 2.364 -15.511 1.00 92.06 99 CYS A N 1
ATOM 799 C CA . CYS A 1 99 ? 5.722 3.409 -14.524 1.00 92.06 99 CYS A CA 1
ATOM 800 C C . CYS A 1 99 ? 4.242 3.439 -14.120 1.00 92.06 99 CYS A C 1
ATOM 802 O O . CYS A 1 99 ? 3.959 3.545 -12.931 1.00 92.06 99 CYS A O 1
ATOM 804 N N . GLU A 1 100 ? 3.312 3.302 -15.067 1.00 93.88 100 GLU A N 1
ATOM 805 C CA . GLU A 1 100 ? 1.871 3.260 -14.777 1.00 93.88 100 GLU A CA 1
ATOM 806 C C . GLU A 1 100 ? 1.500 2.078 -13.876 1.00 93.88 100 GLU A C 1
ATOM 808 O O . GLU A 1 100 ? 0.724 2.242 -12.938 1.00 93.88 100 GLU A O 1
ATOM 813 N N . MET A 1 101 ? 2.088 0.902 -14.108 1.00 95.00 101 MET A N 1
ATOM 814 C CA . MET A 1 101 ? 1.880 -0.264 -13.243 1.00 95.00 101 MET A CA 1
ATOM 815 C C . MET A 1 101 ? 2.369 -0.008 -11.814 1.00 95.00 101 MET A C 1
ATOM 817 O O . MET A 1 101 ? 1.669 -0.299 -10.847 1.00 95.00 101 MET A O 1
ATOM 821 N N . VAL A 1 102 ? 3.564 0.571 -11.675 1.00 94.31 102 VAL A N 1
ATOM 822 C CA . VAL A 1 102 ? 4.134 0.934 -10.373 1.00 94.31 102 VAL A CA 1
ATOM 823 C C . VAL A 1 102 ? 3.262 1.980 -9.657 1.00 94.31 102 VAL A C 1
ATOM 825 O O . VAL A 1 102 ? 2.989 1.840 -8.466 1.00 94.31 102 VAL A O 1
ATOM 828 N N . GLU A 1 103 ? 2.772 2.993 -10.376 1.00 95.25 103 GLU A N 1
ATOM 829 C CA . GLU A 1 103 ? 1.818 3.981 -9.853 1.00 95.25 103 GLU A CA 1
ATOM 830 C C . GLU A 1 103 ? 0.507 3.328 -9.403 1.00 95.25 103 GLU A C 1
ATOM 832 O O . GLU A 1 103 ? -0.025 3.674 -8.348 1.00 95.25 103 GLU A O 1
ATOM 837 N N . GLN A 1 104 ? -0.009 2.372 -10.175 1.00 95.75 104 GLN A N 1
ATOM 838 C CA . GLN A 1 104 ? -1.254 1.681 -9.858 1.00 95.75 104 GLN A CA 1
ATOM 839 C C . GLN A 1 104 ? -1.146 0.852 -8.574 1.00 95.75 104 GLN A C 1
ATOM 841 O O . GLN A 1 104 ? -2.068 0.888 -7.759 1.00 95.75 104 GLN A O 1
ATOM 846 N N . ILE A 1 105 ? -0.016 0.167 -8.356 1.00 95.19 105 ILE A N 1
ATOM 847 C CA . ILE A 1 105 ? 0.251 -0.557 -7.103 1.00 95.19 105 ILE A CA 1
ATOM 848 C C . ILE A 1 105 ? 0.145 0.400 -5.908 1.00 95.19 105 ILE A C 1
ATOM 850 O O . ILE A 1 105 ? -0.577 0.123 -4.952 1.00 95.19 105 ILE A O 1
ATOM 854 N N . VAL A 1 106 ? 0.818 1.553 -5.971 1.00 95.69 106 VAL A N 1
ATOM 855 C CA . VAL A 1 106 ? 0.827 2.525 -4.863 1.00 95.69 106 VAL A CA 1
ATOM 856 C C . VAL A 1 106 ? -0.545 3.164 -4.638 1.00 95.69 106 VAL A C 1
ATOM 858 O O . VAL A 1 106 ? -0.9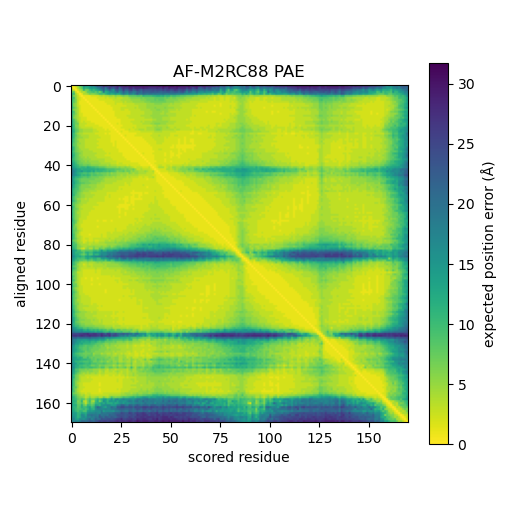36 3.380 -3.491 1.00 95.69 106 VAL A O 1
ATOM 861 N N . LYS A 1 107 ? -1.326 3.402 -5.699 1.00 95.19 107 LYS A N 1
ATOM 862 C CA . LYS A 1 107 ? -2.703 3.914 -5.580 1.00 95.19 107 LYS A CA 1
ATOM 863 C C . LYS A 1 107 ? -3.616 2.979 -4.793 1.00 95.19 107 LYS A C 1
ATOM 865 O O . LYS A 1 107 ? -4.440 3.464 -4.022 1.00 95.19 107 LYS A O 1
ATOM 870 N N . TRP A 1 108 ? -3.490 1.663 -4.948 1.00 94.69 108 TRP A N 1
ATOM 871 C CA . TRP A 1 108 ? -4.304 0.741 -4.152 1.00 94.69 108 TRP A CA 1
ATOM 872 C C . TRP A 1 108 ? -3.967 0.796 -2.665 1.00 94.69 108 TRP A C 1
ATOM 874 O O . TRP A 1 108 ? -4.889 0.784 -1.849 1.00 94.69 108 TRP A O 1
ATOM 884 N N . TYR A 1 109 ? -2.688 0.951 -2.318 1.00 94.62 109 TYR A N 1
ATOM 885 C CA . TYR A 1 109 ? -2.273 1.155 -0.929 1.00 94.62 109 TYR A CA 1
ATOM 886 C C . TYR A 1 109 ? -2.736 2.498 -0.360 1.00 94.62 109 TYR A C 1
ATOM 888 O O . TYR A 1 109 ? -3.147 2.551 0.794 1.00 94.62 109 TYR A O 1
ATOM 896 N N . CYS A 1 110 ? -2.775 3.558 -1.174 1.00 94.94 110 CYS A N 1
ATOM 897 C CA . CYS A 1 110 ? -3.398 4.826 -0.783 1.00 94.94 110 CYS A CA 1
ATOM 898 C C . CYS A 1 110 ? -4.862 4.627 -0.368 1.00 94.94 110 CYS A C 1
ATOM 900 O O . CYS A 1 110 ? -5.272 5.053 0.708 1.00 94.94 110 CYS A O 1
ATOM 902 N N . ILE A 1 111 ? -5.647 3.934 -1.202 1.00 93.06 111 ILE A N 1
ATOM 903 C CA . ILE A 1 111 ? -7.069 3.698 -0.924 1.00 93.06 111 ILE A CA 1
ATOM 904 C C . ILE A 1 111 ? -7.239 2.839 0.333 1.00 93.06 111 ILE A C 1
ATOM 906 O O . ILE A 1 111 ? -8.101 3.136 1.157 1.00 93.06 111 ILE A O 1
ATOM 910 N N . GLU A 1 112 ? -6.429 1.790 0.494 1.00 92.12 112 GLU A N 1
ATOM 911 C CA . GLU A 1 112 ? -6.480 0.955 1.696 1.00 92.12 112 GLU A CA 1
ATOM 912 C C . GLU A 1 112 ? -6.169 1.761 2.964 1.00 92.12 112 GLU A C 1
ATOM 914 O O . GLU A 1 112 ? -6.889 1.633 3.954 1.00 92.12 112 GLU A O 1
ATOM 919 N N . TRP A 1 113 ? -5.150 2.622 2.930 1.00 94.50 113 TRP A N 1
ATOM 920 C CA . TRP A 1 113 ? -4.833 3.506 4.050 1.00 94.50 113 TRP A CA 1
ATOM 921 C C . TRP A 1 113 ? -5.981 4.465 4.371 1.00 94.50 113 TRP A C 1
ATOM 923 O O . TRP A 1 113 ? -6.417 4.493 5.516 1.00 94.50 113 TRP A O 1
ATOM 933 N N . ILE A 1 114 ? -6.546 5.159 3.378 1.00 93.31 114 ILE A N 1
ATOM 934 C CA . ILE A 1 114 ? -7.684 6.082 3.573 1.00 93.31 114 ILE A CA 1
ATOM 935 C C . ILE A 1 114 ? -8.865 5.378 4.252 1.00 93.31 114 ILE A C 1
ATOM 937 O O . ILE A 1 114 ? -9.522 5.928 5.136 1.00 93.31 114 ILE A O 1
ATOM 941 N N . VAL A 1 115 ? -9.156 4.147 3.831 1.00 90.50 115 VAL A N 1
ATOM 942 C CA . VAL A 1 115 ? -10.237 3.341 4.406 1.00 90.50 115 VAL A CA 1
ATOM 943 C C . VAL A 1 115 ? -9.957 2.994 5.872 1.00 90.50 115 VAL A C 1
ATOM 945 O O . VAL A 1 115 ? -10.870 3.068 6.698 1.00 90.50 115 VAL A O 1
ATOM 948 N N . ARG A 1 116 ? -8.716 2.623 6.205 1.00 90.69 116 ARG A N 1
ATOM 949 C CA . ARG A 1 116 ? -8.308 2.277 7.576 1.00 90.69 116 ARG A CA 1
ATOM 950 C C . ARG A 1 116 ? -8.247 3.497 8.485 1.00 90.69 116 ARG A C 1
ATOM 952 O O . ARG A 1 116 ? -8.737 3.416 9.607 1.00 90.69 116 ARG A O 1
ATOM 959 N N . ASP A 1 117 ? -7.730 4.617 7.994 1.00 93.00 117 ASP A N 1
ATOM 960 C CA . ASP A 1 117 ? -7.730 5.883 8.720 1.00 93.00 117 ASP A CA 1
ATOM 961 C C . ASP A 1 117 ? -9.161 6.290 9.081 1.00 93.00 117 ASP A C 1
ATOM 963 O O . ASP A 1 117 ? -9.464 6.498 10.251 1.00 93.00 117 ASP A O 1
ATOM 967 N N . ASN A 1 118 ? -10.086 6.262 8.116 1.00 90.06 118 ASN A N 1
ATOM 968 C CA . ASN A 1 118 ? -11.495 6.565 8.370 1.00 90.06 118 ASN A CA 1
ATOM 969 C C . ASN A 1 118 ? -12.103 5.653 9.451 1.00 90.06 118 ASN A C 1
ATOM 971 O O . ASN A 1 118 ? -12.786 6.141 10.349 1.00 90.06 118 ASN A O 1
ATOM 975 N N . LEU A 1 119 ? -11.822 4.344 9.422 1.00 89.69 119 LEU A N 1
ATOM 976 C CA . LEU A 1 119 ? -12.265 3.425 10.478 1.00 89.69 119 LEU A CA 1
ATOM 977 C C . LEU A 1 119 ? -11.751 3.860 11.862 1.00 89.69 119 LEU A C 1
ATOM 979 O O . LEU A 1 119 ? -12.517 3.869 12.823 1.00 89.69 119 LEU A O 1
ATOM 983 N N . ILE A 1 120 ? -10.482 4.256 11.963 1.00 91.44 120 ILE A N 1
ATOM 984 C CA . ILE A 1 120 ? -9.858 4.670 13.228 1.00 91.44 120 ILE A CA 1
ATOM 985 C C . ILE A 1 120 ? -10.401 6.023 13.706 1.00 91.44 120 ILE A C 1
ATOM 987 O O . ILE A 1 120 ? -10.725 6.168 14.884 1.00 91.44 120 ILE A O 1
ATOM 991 N N . GLN A 1 121 ? -10.603 6.988 12.807 1.00 89.12 121 GLN A N 1
ATOM 992 C CA . GLN A 1 121 ? -11.261 8.255 13.147 1.00 89.12 121 GLN A CA 1
ATOM 993 C C . GLN A 1 121 ? -12.683 8.020 13.680 1.00 89.12 121 GLN A C 1
ATOM 995 O O . GLN A 1 121 ? -13.119 8.671 14.629 1.00 89.12 121 GLN A O 1
ATOM 1000 N N . GLN A 1 122 ? -13.408 7.052 13.117 1.00 86.00 122 GLN A N 1
ATOM 1001 C CA . GLN A 1 122 ? -14.750 6.702 13.580 1.00 86.00 122 GLN A CA 1
ATOM 1002 C C . GLN A 1 122 ? -14.769 6.059 14.971 1.00 86.00 122 GLN A C 1
ATOM 1004 O O . GLN A 1 122 ? -15.665 6.361 15.763 1.00 86.00 122 GLN A O 1
ATOM 1009 N N . LEU A 1 123 ? -13.765 5.241 15.299 1.00 85.12 123 LEU A N 1
ATOM 1010 C CA . LEU A 1 123 ? -13.565 4.721 16.656 1.00 85.12 123 LEU A CA 1
ATOM 1011 C C . LEU A 1 123 ? -13.371 5.855 17.670 1.00 85.12 123 LEU A C 1
ATOM 1013 O O . LEU A 1 123 ? -13.994 5.850 18.732 1.00 85.12 123 LEU A O 1
ATOM 1017 N N . ASN A 1 124 ? -12.560 6.853 17.313 1.00 82.94 124 ASN A N 1
ATOM 1018 C CA . ASN A 1 124 ? -12.252 8.002 18.165 1.00 82.94 124 ASN A CA 1
ATOM 1019 C C . ASN A 1 124 ? -13.489 8.875 18.470 1.00 82.94 124 ASN A C 1
ATOM 1021 O O . ASN A 1 124 ? -13.614 9.450 19.549 1.00 82.94 124 ASN A O 1
ATOM 1025 N N . HIS A 1 125 ? -14.452 8.946 17.546 1.00 81.69 125 HIS A N 1
ATOM 1026 C CA . HIS A 1 125 ? -15.654 9.778 17.682 1.00 81.69 125 HIS A CA 1
ATOM 1027 C C . HIS A 1 125 ? -16.868 9.079 18.326 1.00 81.69 125 HIS A C 1
ATOM 1029 O O . HIS A 1 125 ? -17.979 9.603 18.252 1.00 81.69 125 HIS A O 1
ATOM 1035 N N . SER A 1 126 ? -16.673 7.949 19.018 1.00 62.56 126 SER A N 1
ATOM 1036 C CA . SER A 1 126 ? -17.727 7.256 19.791 1.00 62.56 126 SER A CA 1
ATOM 1037 C C . SER A 1 126 ? -18.932 6.798 18.954 1.00 62.56 126 SER A C 1
ATOM 1039 O O . SER A 1 126 ? -20.089 6.924 19.360 1.00 62.56 126 SER A O 1
ATOM 1041 N N . ILE A 1 127 ? -18.662 6.253 17.770 1.00 62.09 127 ILE A N 1
ATOM 1042 C CA . ILE A 1 127 ? -19.675 5.605 16.931 1.00 62.09 127 ILE A CA 1
ATOM 1043 C C . ILE A 1 127 ? -20.118 4.276 17.568 1.00 62.09 127 ILE A C 1
ATOM 1045 O O . ILE A 1 127 ? -19.368 3.638 18.308 1.00 62.09 127 ILE A O 1
ATOM 1049 N N . SER A 1 128 ? -21.367 3.866 17.313 1.00 75.62 128 SER A N 1
ATOM 1050 C CA . SER A 1 128 ? -21.915 2.595 17.805 1.00 75.62 128 SER A CA 1
ATOM 1051 C C . SER A 1 128 ? -20.968 1.434 17.482 1.00 75.62 128 SER A C 1
ATOM 1053 O O . SER A 1 128 ? -20.539 1.295 16.338 1.00 75.62 128 SER A O 1
ATOM 1055 N N . THR A 1 129 ? -20.699 0.553 18.451 1.00 75.31 129 THR A N 1
ATOM 1056 C CA . THR A 1 129 ? -19.893 -0.664 18.234 1.00 75.31 129 THR A CA 1
ATOM 1057 C C . THR A 1 129 ? -20.435 -1.527 17.091 1.00 75.31 129 THR A C 1
ATOM 1059 O O . THR A 1 129 ? -19.662 -2.164 16.387 1.00 75.31 129 THR A O 1
ATOM 1062 N N . ILE A 1 130 ? -21.749 -1.488 16.842 1.00 81.81 130 ILE A N 1
ATOM 1063 C CA . ILE A 1 130 ? -22.390 -2.162 15.703 1.00 81.81 130 ILE A CA 1
ATOM 1064 C C . ILE A 1 130 ? -21.906 -1.562 14.377 1.00 81.81 130 ILE A C 1
ATOM 1066 O O . ILE A 1 130 ? -21.480 -2.292 13.490 1.00 81.81 130 ILE A O 1
ATOM 1070 N N . GLN A 1 131 ? -21.910 -0.233 14.253 1.00 80.25 131 GLN A N 1
ATOM 1071 C CA . GLN A 1 131 ? -21.465 0.465 13.040 1.00 80.25 131 GLN A CA 1
ATOM 1072 C C . GLN A 1 131 ? -19.958 0.288 12.804 1.00 80.25 131 GLN A C 1
ATOM 1074 O O . GLN A 1 131 ? -19.520 0.097 11.670 1.00 80.25 131 GLN A O 1
ATOM 1079 N N . VAL A 1 132 ? -19.165 0.299 13.878 1.00 82.69 132 VAL A N 1
ATOM 1080 C CA . VAL A 1 132 ? -17.729 -0.009 13.829 1.00 82.69 132 VAL A CA 1
ATOM 1081 C C . VAL A 1 132 ? -17.496 -1.434 13.330 1.00 82.69 132 VAL A C 1
ATOM 1083 O O . VAL A 1 132 ? -16.669 -1.638 12.443 1.00 82.69 132 VAL A O 1
ATOM 1086 N N . GLN A 1 133 ? -18.228 -2.415 13.865 1.00 85.94 133 GLN A N 1
ATOM 1087 C CA . GLN A 1 133 ? -18.114 -3.814 13.455 1.00 85.94 133 GLN A CA 1
ATOM 1088 C C . GLN A 1 133 ? -18.523 -4.008 11.989 1.00 85.94 133 GLN A C 1
ATOM 1090 O O . GLN A 1 133 ? -17.807 -4.672 11.245 1.00 85.94 133 GLN A O 1
ATOM 1095 N N . GLU A 1 134 ? -19.606 -3.375 11.533 1.00 87.00 134 GLU A N 1
ATOM 1096 C CA . GLU A 1 134 ? -20.032 -3.411 10.126 1.00 87.00 134 GLU A CA 1
ATOM 1097 C C . GLU A 1 134 ? -18.953 -2.863 9.178 1.00 87.00 134 GLU A C 1
ATOM 1099 O O . GLU A 1 134 ? -18.676 -3.445 8.124 1.00 87.00 134 GLU A O 1
ATOM 1104 N N . LEU A 1 135 ? -18.311 -1.753 9.551 1.00 84.19 135 LEU A N 1
ATOM 1105 C CA . LEU A 1 135 ? -17.206 -1.183 8.781 1.00 84.19 135 LEU A CA 1
ATOM 1106 C C . LEU A 1 135 ? -15.967 -2.074 8.826 1.00 84.19 135 LEU A C 1
ATOM 1108 O O . LEU A 1 135 ? -15.342 -2.307 7.790 1.00 84.19 135 LEU A O 1
ATOM 1112 N N . HIS A 1 136 ? -15.618 -2.602 9.995 1.00 89.00 136 HIS A N 1
ATOM 1113 C CA . HIS A 1 136 ? -14.492 -3.516 10.141 1.00 89.00 136 HIS A CA 1
ATOM 1114 C C . HIS A 1 136 ? -14.686 -4.775 9.298 1.00 89.00 136 HIS A C 1
ATOM 1116 O O . HIS A 1 136 ? -13.794 -5.133 8.535 1.00 89.00 136 HIS A O 1
ATOM 1122 N N . ASP A 1 137 ? -15.864 -5.393 9.331 1.00 89.00 137 ASP A N 1
ATOM 1123 C CA . ASP A 1 137 ? -16.177 -6.579 8.532 1.00 89.00 137 ASP A CA 1
ATOM 1124 C C . ASP A 1 137 ? -16.128 -6.311 7.029 1.00 89.00 137 ASP A C 1
ATOM 1126 O O . ASP A 1 137 ? -15.651 -7.158 6.265 1.00 89.00 137 ASP A O 1
ATOM 1130 N N . LYS A 1 138 ? -16.555 -5.119 6.604 1.00 86.00 138 LYS A N 1
ATOM 1131 C CA . LYS A 1 138 ? -16.460 -4.683 5.209 1.00 86.00 138 LYS A CA 1
ATOM 1132 C C . LYS A 1 138 ? -15.010 -4.536 4.744 1.00 86.00 138 LYS A C 1
ATOM 1134 O O . LYS A 1 138 ? -14.703 -4.878 3.603 1.00 86.00 138 LYS A O 1
ATOM 1139 N N . TRP A 1 139 ? -14.127 -4.018 5.596 1.00 83.88 139 TRP A N 1
ATOM 1140 C CA . TRP A 1 139 ? -12.790 -3.580 5.183 1.00 83.88 139 TRP A CA 1
ATOM 1141 C C . TRP A 1 139 ? -11.646 -4.492 5.627 1.00 83.88 139 TRP A C 1
ATOM 1143 O O . TRP A 1 139 ? -10.566 -4.422 5.046 1.00 83.88 139 TRP A O 1
ATOM 1153 N N . LYS A 1 140 ? -11.855 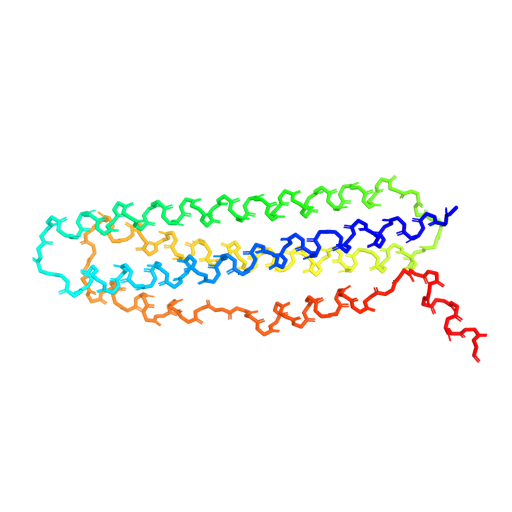-5.403 6.583 1.00 84.62 140 LYS A N 1
ATOM 1154 C CA . LYS A 1 140 ? -10.803 -6.305 7.091 1.00 84.62 140 LYS A CA 1
ATOM 1155 C C . LYS A 1 140 ? -10.170 -7.176 6.005 1.00 84.62 140 LYS A C 1
ATOM 1157 O O . LYS A 1 140 ? -8.999 -7.525 6.124 1.00 84.62 140 LYS A O 1
ATOM 1162 N N . ASN A 1 141 ? -10.938 -7.471 4.954 1.00 81.88 141 ASN A N 1
ATOM 1163 C CA . ASN A 1 141 ? -10.531 -8.255 3.787 1.00 81.88 141 ASN A CA 1
ATOM 1164 C C . ASN A 1 141 ? -10.305 -7.396 2.532 1.00 81.88 141 ASN A C 1
ATOM 1166 O O . ASN A 1 141 ? -10.125 -7.947 1.447 1.00 81.88 141 ASN A O 1
ATOM 1170 N N . TYR A 1 142 ? -10.358 -6.066 2.644 1.00 83.19 142 TYR A N 1
ATOM 1171 C CA . TYR A 1 142 ? -10.096 -5.189 1.512 1.00 83.19 142 TYR A CA 1
ATOM 1172 C C . TYR A 1 142 ? -8.639 -5.333 1.094 1.00 83.19 142 TYR A C 1
ATOM 1174 O O . TYR A 1 142 ? -7.725 -4.967 1.826 1.00 83.19 142 TYR A O 1
ATOM 1182 N N . SER A 1 143 ? -8.430 -5.918 -0.078 1.00 81.38 143 SER A N 1
ATOM 1183 C CA . SER A 1 143 ? -7.107 -6.238 -0.574 1.00 81.38 143 SER A CA 1
ATOM 1184 C C . SER A 1 143 ? -7.143 -6.385 -2.089 1.00 81.38 143 SER A C 1
ATOM 1186 O O . SER A 1 143 ? -8.066 -6.981 -2.635 1.00 81.38 143 SER A O 1
ATOM 1188 N N . HIS A 1 144 ? -6.105 -5.869 -2.745 1.00 88.06 144 HIS A N 1
ATOM 1189 C CA . HIS A 1 144 ? -5.821 -6.084 -4.167 1.00 88.06 144 HIS A CA 1
ATOM 1190 C C . HIS A 1 144 ? -4.591 -6.992 -4.340 1.00 88.06 144 HIS A C 1
ATOM 1192 O O . HIS A 1 144 ? -3.813 -6.833 -5.277 1.00 88.06 144 HIS A O 1
ATOM 1198 N N . ASN A 1 145 ? -4.338 -7.906 -3.389 1.00 86.81 145 ASN A N 1
ATOM 1199 C CA . ASN A 1 145 ? -3.094 -8.686 -3.341 1.00 86.81 145 ASN A CA 1
ATOM 1200 C C . ASN A 1 145 ? -2.831 -9.470 -4.634 1.00 86.81 145 ASN A C 1
ATOM 1202 O O . ASN A 1 145 ? -1.687 -9.535 -5.077 1.00 86.81 145 ASN A O 1
ATOM 1206 N N . ASN A 1 146 ? -3.868 -10.044 -5.249 1.00 89.12 146 ASN A N 1
ATOM 1207 C CA . ASN A 1 146 ? -3.712 -10.833 -6.471 1.00 89.12 146 ASN A CA 1
ATOM 1208 C C . ASN A 1 146 ? -3.297 -9.950 -7.652 1.00 89.12 146 ASN A C 1
ATOM 1210 O O . ASN A 1 146 ? -2.368 -10.281 -8.393 1.00 89.12 146 ASN A O 1
ATOM 1214 N N . GLU A 1 147 ? -3.958 -8.809 -7.821 1.00 93.12 147 GLU A N 1
ATOM 1215 C CA . GLU A 1 147 ? -3.670 -7.858 -8.884 1.00 93.12 147 GLU A CA 1
ATOM 1216 C C . GLU A 1 147 ? -2.300 -7.194 -8.684 1.00 93.12 147 GLU A C 1
ATOM 1218 O O . GLU A 1 147 ? -1.537 -7.036 -9.640 1.00 93.12 147 GLU A O 1
ATOM 1223 N N . ILE A 1 148 ? -1.952 -6.868 -7.435 1.00 92.94 148 ILE A N 1
ATOM 1224 C CA . ILE A 1 148 ? -0.639 -6.335 -7.054 1.00 92.94 148 ILE A CA 1
ATOM 1225 C C . ILE A 1 148 ? 0.454 -7.349 -7.373 1.00 92.94 148 ILE A C 1
ATOM 1227 O O . ILE A 1 148 ? 1.423 -6.998 -8.045 1.00 92.94 148 ILE A O 1
ATOM 1231 N N . GLN A 1 149 ? 0.292 -8.605 -6.950 1.00 91.31 149 GLN A N 1
ATOM 1232 C CA . GLN A 1 149 ? 1.284 -9.647 -7.199 1.00 91.31 149 GLN A CA 1
ATOM 1233 C C . GLN A 1 149 ? 1.465 -9.890 -8.700 1.00 91.31 149 GLN A C 1
ATOM 1235 O O . GLN A 1 149 ? 2.595 -9.938 -9.177 1.00 91.31 149 GLN A O 1
ATOM 1240 N N . THR A 1 150 ? 0.369 -9.928 -9.463 1.00 93.69 150 THR A N 1
ATOM 1241 C CA . THR A 1 150 ? 0.409 -10.058 -10.930 1.00 93.69 150 THR A CA 1
ATOM 1242 C C . THR A 1 150 ? 1.217 -8.925 -11.571 1.00 93.69 150 THR A C 1
ATOM 1244 O O . THR A 1 150 ? 2.042 -9.167 -12.459 1.00 93.69 150 THR A O 1
ATOM 1247 N N . MET A 1 151 ? 1.023 -7.681 -11.122 1.00 94.25 151 MET A N 1
ATOM 1248 C CA . MET A 1 151 ? 1.791 -6.543 -11.631 1.00 94.25 151 MET A CA 1
ATOM 1249 C C . MET A 1 151 ? 3.260 -6.588 -11.210 1.00 94.25 151 MET A C 1
ATOM 1251 O O . MET A 1 151 ? 4.120 -6.299 -12.041 1.00 94.25 151 MET A O 1
ATOM 1255 N N . ILE A 1 152 ? 3.569 -6.989 -9.975 1.00 92.62 152 ILE A N 1
ATOM 1256 C CA . ILE A 1 152 ? 4.953 -7.169 -9.509 1.00 92.62 152 ILE A CA 1
ATOM 1257 C C . ILE A 1 152 ? 5.662 -8.246 -10.331 1.00 92.62 152 ILE A C 1
ATOM 1259 O O . ILE A 1 152 ? 6.767 -8.009 -10.818 1.00 92.62 152 ILE A O 1
ATOM 1263 N N . ASP A 1 153 ? 5.028 -9.398 -10.543 1.00 91.50 153 ASP A N 1
ATOM 1264 C CA . ASP A 1 153 ? 5.591 -10.498 -11.331 1.00 91.50 153 ASP A CA 1
ATOM 1265 C C . ASP A 1 153 ? 5.834 -10.066 -12.782 1.00 91.50 153 ASP A C 1
ATOM 1267 O O . ASP A 1 153 ? 6.897 -10.316 -13.360 1.00 91.50 153 ASP A O 1
ATOM 1271 N N . THR A 1 154 ? 4.885 -9.330 -13.361 1.00 91.81 154 THR A N 1
ATOM 1272 C CA . THR A 1 154 ? 5.033 -8.746 -14.699 1.00 91.81 154 THR A CA 1
ATOM 1273 C C . THR A 1 154 ? 6.219 -7.775 -14.745 1.00 91.81 154 THR A C 1
ATOM 1275 O O . THR A 1 154 ? 7.094 -7.914 -15.598 1.00 91.81 154 THR A O 1
ATOM 1278 N N . LEU A 1 155 ? 6.330 -6.849 -13.789 1.00 91.31 155 LEU A N 1
ATOM 1279 C CA . LEU A 1 155 ? 7.445 -5.898 -13.706 1.00 91.31 155 LEU A CA 1
ATOM 1280 C C . LEU A 1 155 ? 8.802 -6.589 -13.506 1.00 91.31 155 LEU A C 1
ATOM 1282 O O . LEU A 1 155 ? 9.800 -6.158 -14.080 1.00 91.31 155 LEU A O 1
ATOM 1286 N N . LYS A 1 156 ? 8.851 -7.686 -12.744 1.00 87.44 156 LYS A N 1
ATOM 1287 C CA . LYS A 1 156 ? 10.072 -8.478 -12.526 1.00 87.44 156 LYS A CA 1
ATOM 1288 C C . LYS A 1 156 ? 10.493 -9.287 -13.749 1.00 87.44 156 LYS A C 1
ATOM 1290 O O . LYS A 1 156 ? 11.683 -9.546 -13.932 1.00 87.44 156 LYS A O 1
ATOM 1295 N N . THR A 1 157 ? 9.541 -9.698 -14.583 1.00 85.56 157 THR A N 1
ATOM 1296 C CA . THR A 1 157 ? 9.832 -10.418 -15.833 1.00 85.56 157 THR A CA 1
ATOM 1297 C C . THR A 1 157 ? 10.127 -9.486 -17.013 1.00 85.56 157 THR A C 1
ATOM 1299 O O . THR A 1 157 ? 10.740 -9.925 -17.996 1.00 85.56 157 THR A O 1
ATOM 1302 N N . CYS A 1 158 ? 9.777 -8.198 -16.910 1.00 82.44 158 CYS A N 1
ATOM 1303 C CA . CYS A 1 158 ? 10.135 -7.172 -17.886 1.00 82.44 158 CYS A CA 1
ATOM 1304 C C . CYS A 1 158 ? 11.657 -7.073 -18.069 1.00 82.44 158 CYS A C 1
ATOM 1306 O O . CYS A 1 158 ? 12.436 -6.869 -17.138 1.00 82.44 158 CYS A O 1
ATOM 1308 N N . ARG A 1 159 ? 12.098 -7.196 -19.324 1.00 72.56 159 ARG A N 1
ATOM 1309 C CA . ARG A 1 159 ? 13.499 -6.994 -19.715 1.00 72.56 159 ARG A CA 1
ATOM 1310 C C . ARG A 1 159 ? 13.718 -5.555 -20.169 1.00 72.56 159 ARG A C 1
ATOM 1312 O O . ARG A 1 159 ? 12.780 -4.861 -20.565 1.00 72.56 159 ARG A O 1
ATOM 1319 N N . SER A 1 160 ? 14.985 -5.134 -20.201 1.00 72.25 160 SER A N 1
ATOM 1320 C CA . SER A 1 160 ? 15.351 -3.901 -20.900 1.00 72.25 160 SER A CA 1
ATOM 1321 C C . SER A 1 160 ? 14.886 -3.977 -22.355 1.00 72.25 160 SER A C 1
ATOM 1323 O O . SER A 1 160 ? 14.928 -5.050 -22.964 1.00 72.25 160 SER A O 1
ATOM 1325 N N . PHE A 1 161 ? 14.490 -2.848 -22.941 1.00 63.25 161 PHE A N 1
ATOM 1326 C CA . PHE A 1 161 ? 13.950 -2.824 -24.303 1.00 63.25 161 PHE A CA 1
ATOM 1327 C C . PHE A 1 161 ? 14.909 -3.458 -25.335 1.00 63.25 161 PHE A C 1
ATOM 1329 O O . PHE A 1 161 ? 14.501 -4.232 -26.197 1.00 63.25 161 PHE A O 1
ATOM 1336 N N . SER A 1 162 ? 16.221 -3.258 -25.171 1.00 59.47 162 SER A N 1
ATOM 1337 C CA . SER A 1 162 ? 17.257 -3.902 -25.992 1.00 59.47 162 SER A CA 1
ATOM 1338 C C . SER A 1 162 ? 17.265 -5.437 -25.900 1.00 59.47 162 SER A C 1
ATOM 1340 O O . SER A 1 162 ? 17.611 -6.115 -26.865 1.00 59.47 162 SER A O 1
ATOM 1342 N N . GLY A 1 163 ? 16.875 -6.002 -24.755 1.00 60.47 163 GLY A N 1
ATOM 1343 C CA . GLY A 1 163 ? 16.731 -7.443 -24.553 1.00 60.47 163 GLY A CA 1
ATOM 1344 C C . GLY A 1 163 ? 15.456 -8.026 -25.169 1.00 60.47 163 GLY A C 1
ATOM 1345 O O . GLY A 1 163 ? 15.415 -9.229 -25.425 1.00 60.47 163 GLY A O 1
ATOM 1346 N N . ILE A 1 164 ? 14.440 -7.193 -25.419 1.00 59.78 164 ILE A N 1
ATOM 1347 C CA . ILE A 1 164 ? 13.201 -7.566 -26.117 1.00 59.78 164 ILE A CA 1
ATOM 1348 C C . ILE A 1 164 ? 13.459 -7.604 -27.628 1.00 59.78 164 ILE A C 1
ATOM 1350 O O . ILE A 1 164 ? 13.220 -8.630 -28.264 1.00 59.78 164 ILE A O 1
ATOM 1354 N N . VAL A 1 165 ? 14.048 -6.541 -28.187 1.00 58.66 165 VAL A N 1
ATOM 1355 C CA . VAL A 1 165 ? 14.357 -6.447 -29.627 1.00 58.66 165 VAL A CA 1
ATOM 1356 C C . VAL A 1 165 ? 15.311 -7.560 -30.083 1.00 58.66 165 VAL A C 1
ATOM 1358 O O . VAL A 1 165 ? 15.053 -8.213 -31.088 1.00 58.66 165 VAL A O 1
ATOM 1361 N N . ASN A 1 166 ? 16.361 -7.869 -29.311 1.00 52.66 166 ASN A N 1
ATOM 1362 C CA . ASN A 1 166 ? 17.313 -8.936 -29.656 1.00 52.66 166 ASN A CA 1
ATOM 1363 C C . ASN A 1 166 ? 16.721 -10.356 -29.626 1.00 52.66 166 ASN A C 1
ATOM 1365 O O . ASN A 1 166 ? 17.303 -11.263 -30.218 1.00 52.66 166 ASN A O 1
ATOM 1369 N N . LYS A 1 167 ? 15.597 -10.578 -28.930 1.00 51.59 167 LYS A N 1
ATOM 1370 C CA . LYS A 1 167 ? 14.925 -11.885 -28.896 1.00 51.59 167 LYS A CA 1
ATOM 1371 C C . LYS A 1 167 ? 14.043 -12.105 -30.128 1.00 51.59 167 LYS A C 1
ATOM 1373 O O . LYS A 1 167 ? 13.886 -13.243 -30.537 1.00 51.59 167 LYS A O 1
ATOM 1378 N N . ASN A 1 168 ? 13.530 -11.028 -30.725 1.00 50.09 168 ASN A N 1
ATOM 1379 C CA . ASN A 1 168 ? 12.713 -11.071 -31.942 1.00 50.09 168 ASN A CA 1
ATOM 1380 C C . ASN A 1 168 ? 13.553 -11.093 -33.237 1.00 50.09 168 ASN A C 1
ATOM 1382 O O . ASN A 1 168 ? 12.996 -11.147 -34.327 1.00 50.09 168 ASN A O 1
ATOM 1386 N N . LEU A 1 169 ? 14.884 -11.021 -33.117 1.00 43.00 169 LEU A N 1
ATOM 1387 C CA . LEU A 1 169 ? 15.851 -11.100 -34.221 1.00 43.00 169 LEU A CA 1
ATOM 1388 C C . LEU A 1 169 ? 16.545 -12.476 -34.323 1.00 43.00 169 LEU A C 1
ATOM 1390 O O . LEU A 1 169 ? 17.447 -12.637 -35.143 1.00 43.00 169 LEU A O 1
ATOM 1394 N N . ARG A 1 170 ? 16.169 -13.442 -33.477 1.00 38.72 170 ARG A N 1
ATOM 1395 C CA . ARG A 1 170 ? 16.612 -14.844 -33.522 1.00 38.72 170 ARG A CA 1
ATOM 1396 C C . ARG A 1 170 ? 15.441 -15.737 -33.886 1.00 38.72 170 ARG A C 1
ATOM 1398 O O . ARG A 1 170 ? 15.704 -16.745 -34.570 1.00 38.72 170 ARG A O 1
#

Sequence (170 aa):
MSKVTEQQTIINKTVDLIEKQIKGWGVLCQMINEGVQRFNDSNEVNEKEEQIIGLHALNERLEEMYHSMETAVNNTKSRILKLPIGNDSSVYQHYHHQCEMVEQIVKWYCIEWIVRDNLIQQLNHSISTIQVQELHDKWKNYSHNNEIQTMIDTLKTCRSFSGIVNKNLR

Radius of gyration: 20.65 Å; Cα contacts (8 Å, |Δi|>4): 111; chains: 1; bounding box: 49×28×64 Å